Protein AF-A0A946XUT8-F1 (afdb_monomer_lite)

pLDDT: mean 81.65, std 12.32, range [40.25, 91.38]

Structure (mmCIF, N/CA/C/O backbone):
data_AF-A0A946XUT8-F1
#
_entry.id   AF-A0A946XUT8-F1
#
loop_
_atom_site.group_PDB
_atom_site.id
_atom_site.type_symbol
_atom_site.label_atom_id
_atom_site.label_alt_id
_atom_site.label_comp_id
_atom_site.label_asym_id
_atom_site.label_entity_id
_atom_site.label_seq_id
_atom_site.pdbx_PDB_ins_code
_atom_site.Cartn_x
_atom_site.Cartn_y
_atom_site.Cartn_z
_atom_site.occupancy
_atom_site.B_iso_or_equiv
_atom_site.auth_seq_id
_atom_site.auth_comp_id
_atom_site.auth_asym_id
_atom_site.auth_atom_id
_atom_site.pdbx_PDB_model_num
ATOM 1 N N . MET A 1 1 ? 17.983 -4.574 -3.164 1.00 40.25 1 MET A N 1
ATOM 2 C CA . MET A 1 1 ? 17.873 -3.100 -3.137 1.00 40.25 1 MET A CA 1
ATOM 3 C C . MET A 1 1 ? 16.539 -2.749 -2.481 1.00 40.25 1 MET A C 1
ATOM 5 O O . MET A 1 1 ? 15.527 -2.744 -3.155 1.00 40.25 1 MET A O 1
ATOM 9 N N . ASN A 1 2 ? 16.516 -2.589 -1.150 1.00 47.72 2 ASN A N 1
ATOM 10 C CA . ASN A 1 2 ? 15.283 -2.462 -0.337 1.00 47.72 2 ASN A CA 1
ATOM 11 C C . ASN A 1 2 ? 15.002 -1.022 0.138 1.00 47.72 2 ASN A C 1
ATOM 13 O O . ASN A 1 2 ? 14.066 -0.785 0.893 1.00 47.72 2 ASN A O 1
ATOM 17 N N . ILE A 1 3 ? 15.848 -0.069 -0.258 1.00 46.19 3 ILE A N 1
ATOM 18 C CA . ILE A 1 3 ? 15.887 1.279 0.327 1.00 46.19 3 ILE A CA 1
ATOM 19 C C . ILE A 1 3 ? 14.762 2.166 -0.233 1.00 46.19 3 ILE A C 1
ATOM 21 O O . ILE A 1 3 ? 14.233 3.001 0.493 1.00 46.19 3 ILE A O 1
ATOM 25 N N . VAL A 1 4 ? 14.339 1.934 -1.482 1.00 52.59 4 VAL A N 1
ATOM 26 C CA . VAL A 1 4 ? 13.284 2.719 -2.149 1.00 52.59 4 VAL A CA 1
ATOM 27 C C . VAL A 1 4 ? 11.928 2.533 -1.448 1.00 52.59 4 VAL A C 1
ATOM 29 O O . VAL A 1 4 ? 11.298 3.511 -1.062 1.00 52.59 4 VAL A O 1
ATOM 32 N N . TYR A 1 5 ? 11.548 1.291 -1.119 1.00 55.53 5 TYR A N 1
ATOM 33 C CA . TYR A 1 5 ? 10.268 1.006 -0.455 1.00 55.53 5 TYR A CA 1
ATOM 34 C C . TYR A 1 5 ? 10.111 1.670 0.914 1.00 55.53 5 TYR A C 1
ATOM 36 O O . TYR A 1 5 ? 9.012 2.078 1.276 1.00 55.53 5 TYR A O 1
ATOM 44 N N . ALA A 1 6 ? 11.184 1.766 1.703 1.00 56.19 6 ALA A N 1
ATOM 45 C CA . ALA A 1 6 ? 11.101 2.358 3.036 1.00 56.19 6 ALA A CA 1
ATOM 46 C C . ALA A 1 6 ? 10.788 3.863 2.981 1.00 56.19 6 ALA A C 1
ATOM 48 O O . ALA A 1 6 ? 10.070 4.358 3.844 1.00 56.19 6 ALA A O 1
ATOM 49 N N . ALA A 1 7 ? 11.284 4.570 1.959 1.00 59.66 7 ALA A N 1
ATOM 50 C CA . ALA A 1 7 ? 11.005 5.991 1.760 1.00 59.66 7 ALA A CA 1
ATOM 51 C C . ALA A 1 7 ? 9.593 6.244 1.203 1.00 59.66 7 ALA A C 1
ATOM 53 O O . ALA A 1 7 ? 8.986 7.267 1.509 1.00 59.66 7 ALA A O 1
ATOM 54 N N . GLU A 1 8 ? 9.049 5.307 0.422 1.00 74.38 8 GLU A N 1
ATOM 55 C CA . GLU A 1 8 ? 7.724 5.447 -0.199 1.00 74.38 8 GLU A CA 1
ATOM 56 C C . GLU A 1 8 ? 6.574 4.954 0.688 1.00 74.38 8 GLU A C 1
ATOM 58 O O . GLU A 1 8 ? 5.449 5.434 0.562 1.00 74.38 8 GLU A O 1
ATOM 63 N N . LYS A 1 9 ? 6.844 4.058 1.644 1.00 83.00 9 LYS A N 1
ATOM 64 C CA . LYS A 1 9 ? 5.863 3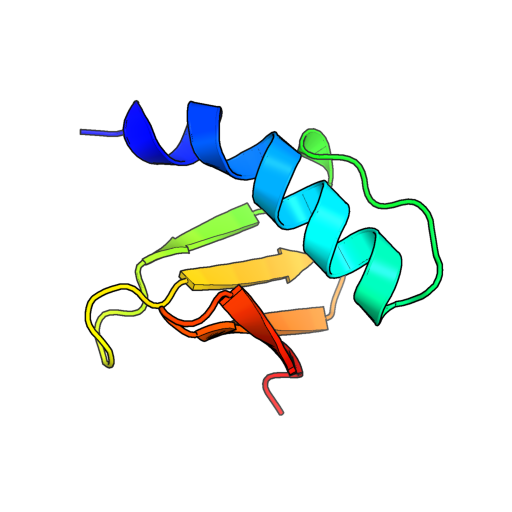.569 2.627 1.00 83.00 9 LYS A CA 1
ATOM 65 C C . LYS A 1 9 ? 5.042 4.663 3.330 1.00 83.00 9 LYS A C 1
ATOM 67 O O . LYS A 1 9 ? 3.818 4.520 3.354 1.00 83.00 9 LYS A O 1
ATOM 72 N N . PRO A 1 10 ? 5.622 5.744 3.885 1.00 85.38 10 PRO A N 1
ATOM 73 C CA . PRO A 1 10 ? 4.830 6.804 4.513 1.00 85.38 10 PRO A CA 1
ATOM 74 C C . PRO A 1 10 ? 3.915 7.533 3.516 1.00 85.38 10 PRO A C 1
ATOM 76 O O . PRO A 1 10 ? 2.765 7.834 3.843 1.00 85.38 10 PRO A O 1
ATOM 79 N N . SER A 1 11 ? 4.378 7.753 2.283 1.00 86.06 11 SER A N 1
ATOM 80 C CA . SER A 1 11 ? 3.575 8.345 1.205 1.00 86.06 11 SER A CA 1
ATOM 81 C C . SER A 1 11 ? 2.411 7.438 0.805 1.00 86.06 11 SER A C 1
ATOM 83 O O . SER A 1 11 ? 1.264 7.885 0.757 1.00 86.06 11 SER A O 1
ATOM 85 N N . ILE A 1 12 ? 2.681 6.147 0.603 1.00 86.31 12 ILE A N 1
ATOM 86 C CA . ILE A 1 12 ? 1.680 5.136 0.251 1.00 86.31 12 ILE A CA 1
ATOM 87 C C . ILE A 1 12 ? 0.634 4.994 1.360 1.00 86.31 12 ILE A C 1
ATOM 89 O O . ILE A 1 12 ? -0.565 5.002 1.082 1.00 86.31 12 ILE A O 1
ATOM 93 N N . ALA A 1 13 ? 1.060 4.940 2.624 1.00 89.88 13 ALA A N 1
ATOM 94 C CA . ALA A 1 13 ? 0.156 4.901 3.770 1.00 89.88 13 ALA A CA 1
ATOM 95 C C . ALA A 1 13 ? -0.744 6.145 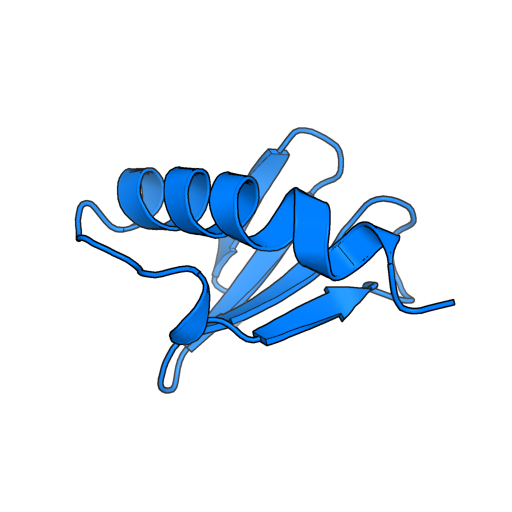3.832 1.00 89.88 13 ALA A C 1
ATOM 97 O O . ALA A 1 13 ? -1.933 6.037 4.133 1.00 89.88 13 ALA A O 1
ATOM 98 N N . GLY A 1 14 ? -0.212 7.322 3.489 1.00 90.31 14 GLY A N 1
ATOM 99 C CA . GLY A 1 14 ? -0.984 8.559 3.385 1.00 90.31 14 GLY A CA 1
ATOM 100 C C . GLY A 1 14 ? -2.041 8.521 2.277 1.00 90.31 14 GLY A C 1
ATOM 101 O O . GLY A 1 14 ? -3.182 8.931 2.502 1.00 90.31 14 GLY A O 1
ATOM 102 N N . ILE A 1 15 ? -1.696 8.001 1.096 1.00 88.75 15 ILE A N 1
ATOM 103 C CA . ILE A 1 15 ? -2.642 7.857 -0.022 1.00 88.75 15 ILE A CA 1
ATOM 104 C C . ILE A 1 15 ? -3.727 6.833 0.329 1.00 88.75 15 ILE A C 1
ATOM 106 O O . ILE A 1 15 ? -4.916 7.129 0.196 1.00 88.75 15 ILE A O 1
ATOM 110 N N . LEU A 1 16 ? -3.340 5.673 0.865 1.00 88.81 16 LEU A N 1
ATOM 111 C CA . LEU A 1 16 ? -4.278 4.636 1.289 1.00 88.81 16 LEU A CA 1
ATOM 112 C C . LEU A 1 16 ? -5.200 5.136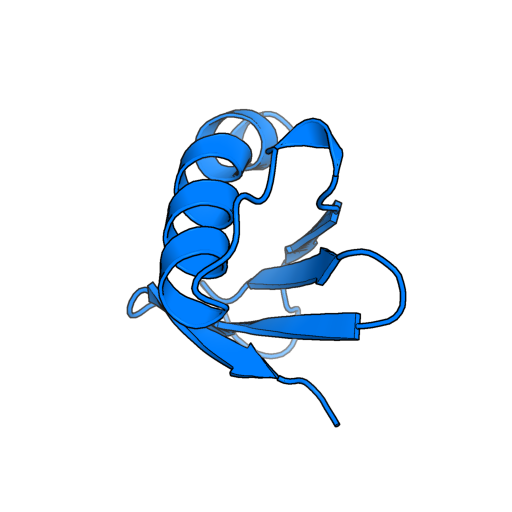 2.411 1.00 88.81 16 LEU A C 1
ATOM 114 O O . LEU A 1 16 ? -6.400 4.866 2.389 1.00 88.81 16 LEU A O 1
ATOM 118 N N . SER A 1 17 ? -4.676 5.942 3.341 1.00 91.38 17 SER A N 1
ATOM 119 C CA . SER A 1 17 ? -5.481 6.573 4.394 1.00 91.38 17 SER A CA 1
ATOM 120 C C . SER A 1 17 ? -6.577 7.474 3.827 1.00 91.38 17 SER A C 1
ATOM 122 O O . SER A 1 17 ? -7.719 7.447 4.287 1.00 91.38 17 SER A O 1
ATOM 124 N N . LYS A 1 18 ? -6.241 8.276 2.807 1.00 90.81 18 LYS A N 1
ATOM 125 C CA . LYS A 1 18 ? -7.207 9.143 2.116 1.00 90.81 18 LYS A CA 1
ATOM 126 C C . LYS A 1 18 ? -8.251 8.325 1.364 1.00 90.81 18 LYS A C 1
ATOM 128 O O . LYS A 1 18 ? -9.438 8.619 1.486 1.00 90.81 18 LYS A O 1
ATOM 133 N N . HIS A 1 19 ? -7.816 7.299 0.633 1.00 89.25 19 HIS A N 1
ATOM 134 C CA . HIS A 1 19 ? -8.699 6.419 -0.132 1.00 89.25 19 HIS A CA 1
ATOM 135 C C . HIS A 1 19 ? -9.714 5.713 0.776 1.00 89.25 19 HIS A C 1
ATOM 137 O O . HIS A 1 19 ? -10.916 5.749 0.530 1.00 89.25 19 HIS A O 1
ATOM 143 N N . LEU A 1 20 ? -9.238 5.147 1.885 1.00 89.19 20 LEU A N 1
ATOM 144 C CA . LEU A 1 20 ? -10.067 4.400 2.825 1.00 89.19 20 LEU A CA 1
ATOM 145 C C . LEU A 1 20 ? -10.780 5.274 3.867 1.00 89.19 20 LEU A C 1
ATOM 147 O O . LEU A 1 20 ? -11.516 4.745 4.699 1.00 89.19 20 LEU A O 1
ATOM 151 N N . ARG A 1 21 ? -10.543 6.594 3.856 1.00 90.81 21 ARG A N 1
ATOM 152 C CA . ARG A 1 21 ? -11.033 7.556 4.861 1.00 90.81 21 ARG A CA 1
ATOM 153 C C . ARG A 1 21 ? -10.759 7.119 6.305 1.00 90.81 21 ARG A C 1
ATOM 155 O O . ARG A 1 21 ? -11.545 7.391 7.209 1.00 90.81 21 ARG A O 1
ATOM 162 N N . GLN A 1 22 ? -9.634 6.449 6.525 1.00 91.25 22 GLN A N 1
ATOM 163 C CA . GLN A 1 22 ? -9.208 5.964 7.834 1.00 91.25 22 GLN A CA 1
ATOM 164 C C . GLN A 1 22 ? -7.705 6.120 7.990 1.00 91.25 22 GLN A C 1
ATOM 166 O O . GLN A 1 22 ? -6.974 6.201 7.011 1.00 91.25 22 GLN A O 1
ATOM 171 N N . ARG A 1 23 ? -7.225 6.168 9.231 1.00 89.94 23 ARG A N 1
ATOM 172 C CA . ARG A 1 23 ? -5.793 6.291 9.490 1.00 89.94 23 ARG A CA 1
ATOM 173 C C . ARG A 1 23 ? -5.105 4.955 9.216 1.00 89.94 23 ARG A C 1
ATOM 175 O O . ARG A 1 23 ? -5.418 3.970 9.875 1.00 89.94 23 ARG A O 1
ATOM 182 N N . VAL A 1 24 ? -4.159 4.955 8.283 1.00 90.50 24 VAL A N 1
ATOM 183 C CA . VAL A 1 24 ? -3.276 3.828 7.980 1.00 90.50 24 VAL A CA 1
ATOM 184 C C . VAL A 1 24 ? -1.840 4.244 8.272 1.00 90.50 24 VAL A C 1
ATOM 186 O O . VAL A 1 24 ? -1.339 5.225 7.724 1.00 90.50 24 VAL A O 1
ATOM 189 N N . GLY A 1 25 ? -1.178 3.519 9.168 1.00 89.94 25 GLY A N 1
ATOM 190 C CA . GLY A 1 25 ? 0.237 3.691 9.461 1.00 89.94 25 GLY A CA 1
ATOM 191 C C . GLY A 1 25 ? 1.136 2.966 8.460 1.00 89.94 25 GLY A C 1
ATOM 192 O O . GLY A 1 25 ? 0.832 1.871 7.998 1.00 89.94 25 GLY A O 1
ATOM 193 N N . GLU A 1 26 ? 2.313 3.530 8.194 1.00 87.31 26 GLU A N 1
ATOM 194 C CA . GLU A 1 26 ? 3.341 2.935 7.321 1.00 87.31 26 GLU A CA 1
ATOM 195 C C . GLU A 1 26 ? 3.823 1.543 7.775 1.00 87.31 26 GLU A C 1
ATOM 197 O O . GLU A 1 26 ? 4.293 0.742 6.971 1.00 87.31 26 GLU A O 1
ATOM 202 N N . ARG A 1 27 ? 3.699 1.249 9.076 1.00 86.94 27 ARG A N 1
ATOM 203 C CA . ARG A 1 27 ? 4.052 -0.046 9.679 1.00 86.94 27 ARG A CA 1
ATOM 204 C C . ARG A 1 27 ? 2.925 -1.074 9.595 1.00 86.94 27 ARG A C 1
ATOM 206 O O . ARG A 1 27 ? 3.162 -2.241 9.877 1.00 86.94 27 ARG A O 1
ATOM 213 N N . GLU A 1 28 ? 1.717 -0.641 9.245 1.00 89.25 28 GLU A N 1
ATOM 214 C CA . GLU A 1 28 ? 0.553 -1.516 9.072 1.00 89.25 28 GLU A CA 1
ATOM 215 C C . GLU A 1 28 ? 0.437 -2.043 7.638 1.00 89.25 28 GLU A C 1
ATOM 217 O O . GLU A 1 28 ? -0.392 -2.917 7.380 1.00 89.25 28 GLU A O 1
ATOM 222 N N . ILE A 1 29 ? 1.239 -1.500 6.713 1.00 88.88 29 ILE A N 1
ATOM 223 C CA . ILE A 1 29 ? 1.217 -1.858 5.298 1.00 88.88 29 ILE A CA 1
ATOM 224 C C . ILE A 1 29 ? 2.472 -2.622 4.877 1.00 88.88 29 ILE A C 1
ATOM 226 O O . ILE A 1 29 ? 3.607 -2.307 5.261 1.00 88.88 29 ILE A O 1
ATOM 230 N N . GLU A 1 30 ? 2.261 -3.600 4.010 1.00 88.50 30 GLU A N 1
ATOM 231 C CA . GLU A 1 30 ? 3.319 -4.244 3.240 1.00 88.50 30 GLU A CA 1
ATOM 232 C C . GLU A 1 30 ? 3.220 -3.761 1.797 1.00 88.50 30 GLU A C 1
ATOM 234 O O . GLU A 1 30 ? 2.125 -3.654 1.252 1.00 88.50 30 GLU A O 1
ATOM 239 N N . VAL A 1 31 ? 4.357 -3.421 1.193 1.00 86.00 31 VAL A N 1
ATOM 240 C CA . VAL A 1 31 ? 4.422 -2.886 -0.170 1.00 86.00 31 VAL A CA 1
ATOM 241 C C . VAL A 1 31 ? 5.381 -3.755 -0.966 1.00 86.00 31 VAL A C 1
ATOM 243 O O . VAL A 1 31 ? 6.508 -3.989 -0.525 1.00 86.00 31 VAL A O 1
ATOM 246 N N . HIS A 1 32 ? 4.934 -4.209 -2.129 1.00 84.81 32 HIS A N 1
ATOM 247 C CA . HIS A 1 32 ? 5.702 -5.004 -3.077 1.00 84.81 32 HIS A CA 1
ATOM 248 C C . HIS A 1 32 ? 5.596 -4.370 -4.465 1.00 84.81 32 HIS A C 1
ATOM 250 O O . HIS A 1 32 ? 4.586 -3.753 -4.788 1.00 84.81 32 HIS A O 1
ATOM 256 N N . HIS A 1 33 ? 6.616 -4.518 -5.305 1.00 80.75 33 HIS A N 1
ATOM 257 C CA . HIS A 1 33 ? 6.495 -4.159 -6.716 1.00 80.75 33 HIS A CA 1
ATOM 258 C C . HIS A 1 33 ? 5.477 -5.073 -7.388 1.00 80.75 33 HIS A C 1
ATOM 260 O O . HIS A 1 33 ? 5.487 -6.284 -7.157 1.00 80.75 33 HIS A O 1
ATOM 266 N N . ASN A 1 34 ? 4.640 -4.494 -8.244 1.00 78.94 34 ASN A N 1
ATOM 267 C CA . ASN A 1 34 ? 3.850 -5.281 -9.169 1.00 78.94 34 ASN A CA 1
ATOM 268 C C . ASN A 1 34 ? 4.751 -5.715 -10.346 1.00 78.94 34 ASN A C 1
ATOM 270 O O . ASN A 1 34 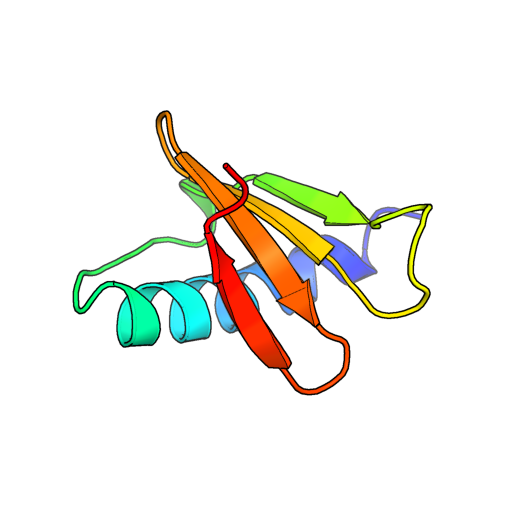? 5.240 -4.844 -11.068 1.00 78.94 34 ASN A O 1
ATOM 274 N N . PRO A 1 35 ? 5.017 -7.020 -10.554 1.00 75.31 35 PRO A N 1
ATOM 275 C CA . PRO A 1 35 ? 5.783 -7.479 -11.711 1.00 75.31 35 PRO A CA 1
ATOM 276 C C . PRO A 1 35 ? 5.010 -7.339 -13.032 1.00 75.31 35 PRO A C 1
ATOM 278 O O . PRO A 1 35 ? 5.630 -7.396 -14.091 1.00 75.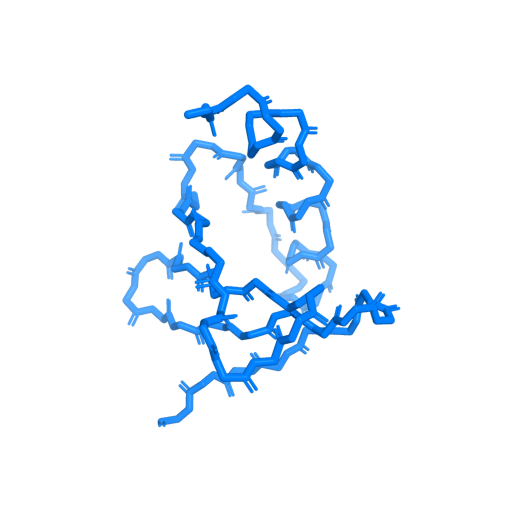31 35 PRO A O 1
ATOM 281 N N . GLU A 1 36 ? 3.687 -7.165 -12.983 1.00 77.56 36 GLU A N 1
ATOM 282 C CA . GLU A 1 36 ? 2.835 -7.053 -14.172 1.00 77.56 36 GLU A CA 1
ATOM 283 C C . GLU A 1 36 ? 2.784 -5.628 -14.740 1.00 77.56 36 GLU A C 1
ATOM 285 O O . GLU A 1 36 ? 2.549 -5.452 -15.933 1.00 77.56 36 GLU A O 1
ATOM 290 N N . GLU A 1 37 ? 3.048 -4.607 -13.916 1.00 75.94 37 GLU A N 1
ATOM 291 C CA . GLU A 1 37 ? 2.997 -3.204 -14.331 1.00 75.94 37 GLU A CA 1
ATOM 292 C C . GLU A 1 37 ? 4.129 -2.380 -13.696 1.00 75.94 37 GLU A C 1
ATOM 294 O O . GLU A 1 37 ? 4.206 -2.187 -12.479 1.00 75.94 37 GLU A O 1
ATOM 299 N N . THR A 1 38 ? 5.032 -1.876 -14.541 1.00 76.44 38 THR A N 1
ATOM 300 C CA . THR A 1 38 ? 6.180 -1.066 -14.116 1.00 76.44 38 THR A CA 1
ATOM 301 C C . THR A 1 38 ? 5.720 0.249 -13.492 1.00 76.44 38 THR A C 1
ATOM 303 O O . THR A 1 38 ? 5.004 1.025 -14.117 1.00 76.44 38 THR A O 1
ATOM 306 N N . GLY A 1 39 ? 6.203 0.535 -12.282 1.00 74.81 39 GLY A N 1
ATOM 307 C CA . GLY A 1 39 ? 5.806 1.726 -11.523 1.00 74.81 39 GLY A CA 1
ATOM 308 C C . GLY A 1 39 ? 4.557 1.520 -10.667 1.00 74.81 39 GLY A C 1
ATOM 309 O O . GLY A 1 39 ? 4.173 2.441 -9.953 1.00 74.81 39 GLY A O 1
ATOM 310 N N . SER A 1 40 ? 3.969 0.323 -10.697 1.00 82.19 40 SER A N 1
ATOM 311 C CA . SER A 1 40 ? 2.851 -0.043 -9.835 1.00 82.19 40 SER A CA 1
ATOM 312 C C . SER A 1 40 ? 3.314 -0.823 -8.612 1.00 82.19 40 SER A C 1
ATOM 314 O O . SER A 1 40 ? 4.320 -1.547 -8.626 1.00 82.19 40 SER A O 1
ATOM 316 N N . PHE A 1 41 ? 2.543 -0.684 -7.537 1.00 86.38 41 PHE A N 1
ATOM 317 C CA . PHE A 1 41 ? 2.834 -1.279 -6.241 1.00 86.38 41 PHE A CA 1
ATOM 318 C C . PHE A 1 41 ? 1.644 -2.078 -5.725 1.00 86.38 41 PHE A C 1
ATOM 320 O O . PHE A 1 41 ? 0.520 -1.587 -5.676 1.00 86.38 41 PHE A O 1
ATOM 327 N N . LEU A 1 42 ? 1.912 -3.296 -5.273 1.00 87.88 42 LEU A N 1
ATOM 328 C CA . LEU A 1 42 ? 0.977 -4.112 -4.515 1.00 87.88 42 LEU A CA 1
ATOM 329 C C . LEU A 1 42 ? 1.083 -3.726 -3.044 1.00 87.88 42 LEU A C 1
ATOM 331 O O . LEU A 1 42 ? 2.159 -3.791 -2.447 1.00 87.88 42 LEU A O 1
ATOM 335 N N . ILE A 1 43 ? -0.034 -3.327 -2.455 1.00 89.81 43 ILE A N 1
ATOM 336 C CA . ILE A 1 43 ? -0.129 -2.862 -1.079 1.00 89.81 43 ILE A CA 1
ATOM 337 C C . ILE A 1 43 ? -1.036 -3.815 -0.319 1.00 89.81 43 ILE A C 1
ATOM 339 O O . ILE A 1 43 ? -2.217 -3.968 -0.627 1.00 89.81 43 ILE A O 1
ATOM 343 N N . ARG A 1 44 ? -0.508 -4.431 0.728 1.00 90.25 44 ARG A N 1
ATOM 344 C CA . ARG A 1 44 ? -1.287 -5.255 1.642 1.00 90.25 44 ARG A CA 1
ATOM 345 C C . ARG A 1 44 ? -1.535 -4.487 2.924 1.00 90.25 44 ARG A C 1
ATOM 347 O O . ARG A 1 44 ? -0.603 -3.963 3.528 1.00 90.25 44 ARG A O 1
ATOM 354 N N . TRP A 1 45 ? -2.790 -4.445 3.352 1.00 90.50 45 TRP A N 1
ATOM 355 C CA . TRP A 1 45 ? -3.179 -3.823 4.610 1.00 90.50 45 TRP A CA 1
ATOM 356 C C . TRP A 1 45 ? -4.270 -4.657 5.282 1.00 90.50 45 TRP A C 1
ATOM 358 O O . TRP A 1 45 ? -5.368 -4.838 4.747 1.00 90.50 45 TRP A O 1
ATOM 368 N N . ARG A 1 46 ? -3.964 -5.180 6.475 1.00 88.50 46 ARG A N 1
ATOM 369 C CA . ARG A 1 46 ? -4.788 -6.180 7.178 1.00 88.50 46 ARG A CA 1
ATOM 370 C C . ARG A 1 46 ? -5.062 -7.403 6.284 1.00 88.50 46 ARG A C 1
ATOM 372 O O . ARG A 1 46 ? -4.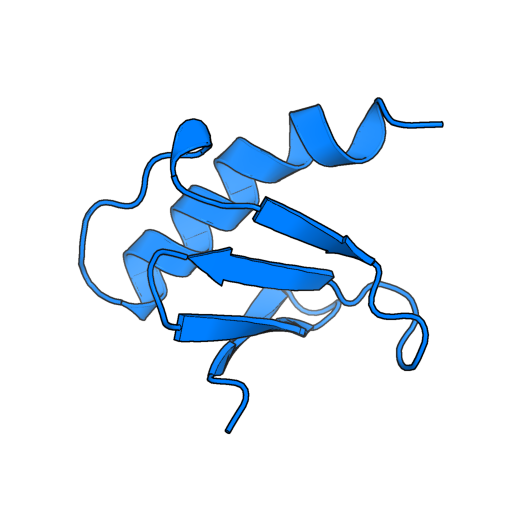130 -8.079 5.857 1.00 88.50 46 ARG A O 1
ATOM 379 N N . LEU A 1 47 ? -6.336 -7.697 6.022 1.00 87.31 47 LEU A N 1
ATOM 380 C CA . LEU A 1 47 ? -6.787 -8.798 5.167 1.00 87.31 47 LEU A CA 1
ATOM 381 C C . LEU A 1 47 ? -7.052 -8.356 3.720 1.00 87.31 47 LEU A C 1
ATOM 383 O O . LEU A 1 47 ? -7.362 -9.199 2.887 1.00 87.31 47 LEU A O 1
ATOM 387 N N . ASN A 1 48 ? -6.914 -7.062 3.424 1.00 89.44 48 ASN A N 1
ATOM 388 C CA . ASN A 1 48 ? -7.213 -6.493 2.116 1.00 89.44 48 ASN A CA 1
ATOM 389 C C . ASN A 1 48 ? -5.930 -6.268 1.311 1.00 89.44 48 ASN A C 1
ATOM 391 O O . ASN A 1 48 ? -4.856 -6.005 1.869 1.00 89.44 48 ASN A O 1
ATOM 395 N N . ARG A 1 49 ? -6.068 -6.343 -0.010 1.00 90.69 49 ARG A N 1
ATOM 396 C CA . ARG A 1 49 ? -5.014 -6.048 -0.976 1.00 90.69 49 ARG A CA 1
ATOM 397 C C . ARG A 1 49 ? -5.453 -4.893 -1.858 1.00 90.69 49 ARG A C 1
ATOM 399 O O . ARG A 1 49 ? -6.632 -4.752 -2.174 1.00 90.69 49 ARG A O 1
ATOM 406 N N . TYR A 1 50 ? -4.496 -4.061 -2.215 1.00 90.06 50 TYR A N 1
ATOM 407 C CA . TYR A 1 50 ? -4.694 -2.895 -3.049 1.00 90.06 50 TYR A CA 1
ATOM 408 C C . TYR A 1 50 ? -3.571 -2.826 -4.071 1.00 90.06 50 TYR A C 1
ATOM 410 O O . TYR A 1 50 ? -2.444 -3.223 -3.782 1.00 90.06 50 TYR A O 1
ATOM 418 N N . VAL A 1 51 ? -3.863 -2.263 -5.232 1.00 89.75 51 VAL A N 1
ATOM 419 C CA . VAL A 1 51 ? -2.859 -1.917 -6.234 1.00 89.75 51 VAL A CA 1
ATOM 420 C C . VAL A 1 51 ? -2.805 -0.404 -6.334 1.00 89.75 51 VAL A C 1
ATOM 422 O O . VAL A 1 51 ? -3.841 0.254 -6.441 1.00 89.75 51 VAL A O 1
ATOM 425 N N . MET A 1 52 ? -1.597 0.144 -6.269 1.00 87.31 52 MET A N 1
ATOM 426 C CA . MET A 1 52 ? -1.323 1.530 -6.610 1.00 87.31 52 MET A CA 1
ATOM 427 C C . MET A 1 52 ? -0.731 1.594 -8.011 1.00 87.31 52 MET A C 1
ATOM 429 O O . MET A 1 52 ? 0.283 0.947 -8.268 1.00 87.31 52 MET A O 1
ATOM 433 N N . SER A 1 53 ? -1.356 2.374 -8.887 1.00 84.50 53 SER A N 1
ATOM 434 C CA . SER A 1 53 ? -0.865 2.634 -10.238 1.00 84.50 53 SER A CA 1
ATOM 435 C C . SER A 1 53 ? 0.318 3.614 -10.216 1.00 84.50 53 SER A C 1
ATOM 437 O O . SER A 1 53 ? 0.508 4.334 -9.227 1.00 84.50 53 SER A O 1
ATOM 439 N N . PRO A 1 54 ? 1.074 3.750 -11.320 1.00 79.31 54 PRO A N 1
ATOM 440 C CA . PRO A 1 54 ? 2.180 4.704 -11.408 1.00 79.31 54 PRO A CA 1
ATOM 441 C C . PRO A 1 54 ? 1.690 6.159 -11.345 1.00 79.31 54 PRO A C 1
ATOM 443 O O . PRO A 1 54 ? 2.456 7.067 -11.031 1.00 79.31 54 PRO A O 1
ATOM 446 N N . ALA A 1 55 ? 0.403 6.387 -11.630 1.00 82.88 55 ALA A N 1
ATOM 447 C CA . ALA A 1 55 ? -0.257 7.681 -11.490 1.00 82.88 55 ALA A CA 1
ATOM 448 C C . ALA A 1 55 ? -0.609 8.020 -10.025 1.00 82.88 55 ALA A C 1
ATOM 450 O O . ALA A 1 55 ? -1.092 9.118 -9.749 1.00 82.88 55 ALA A O 1
ATOM 451 N N . GLY A 1 56 ? -0.366 7.101 -9.080 1.00 78.69 56 GLY A N 1
ATOM 452 C CA . GLY A 1 56 ? -0.677 7.269 -7.660 1.00 78.69 56 GLY A CA 1
ATOM 453 C C . GLY A 1 56 ? -2.137 6.978 -7.302 1.00 78.69 56 GLY A C 1
ATOM 454 O O . GLY A 1 56 ? -2.579 7.318 -6.202 1.00 78.69 56 GLY A O 1
ATOM 455 N N . GLU A 1 57 ? -2.898 6.361 -8.208 1.00 84.94 57 GLU A N 1
ATOM 456 C CA . GLU A 1 57 ? -4.274 5.935 -7.947 1.00 84.94 57 GLU A CA 1
ATOM 457 C C . GLU A 1 57 ? -4.279 4.590 -7.228 1.00 84.94 57 GLU A C 1
ATOM 459 O O . GLU A 1 57 ? -3.473 3.722 -7.543 1.00 84.94 57 GLU A O 1
ATOM 464 N N . VAL A 1 58 ? -5.190 4.404 -6.271 1.00 87.81 58 VAL A N 1
ATOM 465 C CA . VAL A 1 58 ? -5.305 3.164 -5.491 1.00 87.81 58 VAL A CA 1
ATOM 466 C C . VAL A 1 58 ? -6.641 2.498 -5.776 1.00 87.81 58 VAL A C 1
ATOM 468 O O . VAL A 1 58 ? -7.688 3.137 -5.654 1.00 87.81 58 VAL A O 1
ATOM 471 N N . ALA A 1 59 ? -6.597 1.208 -6.093 1.00 87.94 59 ALA A N 1
ATOM 472 C CA . ALA A 1 59 ? -7.762 0.352 -6.264 1.00 87.94 59 ALA A CA 1
ATOM 473 C C . ALA A 1 59 ? -7.650 -0.889 -5.370 1.00 87.94 59 ALA A C 1
ATOM 475 O O . ALA A 1 59 ? -6.548 -1.341 -5.061 1.00 87.94 59 ALA A O 1
ATOM 476 N N . ALA A 1 60 ? -8.786 -1.439 -4.939 1.00 87.12 60 ALA A N 1
ATOM 477 C CA . ALA A 1 60 ? -8.809 -2.729 -4.258 1.00 87.12 60 ALA A CA 1
ATOM 478 C C . ALA A 1 60 ? -8.548 -3.857 -5.268 1.00 87.12 60 ALA A C 1
ATOM 480 O O . ALA A 1 60 ? -9.143 -3.874 -6.345 1.00 87.12 60 ALA A O 1
ATOM 481 N N . GLU A 1 61 ? -7.668 -4.786 -4.905 1.00 80.75 61 GLU A N 1
ATOM 482 C CA . GLU A 1 61 ? -7.446 -6.029 -5.644 1.00 80.75 61 GLU A CA 1
ATOM 483 C C . GLU A 1 61 ? -8.501 -7.042 -5.171 1.00 80.75 61 GLU A C 1
ATOM 485 O O . GLU A 1 61 ? -8.557 -7.352 -3.977 1.00 80.75 61 GLU A O 1
ATOM 490 N N . VAL A 1 62 ? -9.380 -7.473 -6.083 1.00 62.66 62 VAL A N 1
ATOM 491 C CA . VAL A 1 62 ? -10.430 -8.486 -5.842 1.00 62.66 62 VAL A CA 1
ATOM 492 C C . VAL A 1 62 ? -9.896 -9.901 -5.992 1.00 62.66 62 VAL A C 1
ATOM 494 O O . VAL A 1 62 ? -9.153 -10.146 -6.966 1.00 62.66 62 VAL A O 1
#

Secondary structure (DSSP, 8-state):
--HHHHHHHHHHHHHHHHHHTS---TTSEEEEE-SSSTT-EEEEETTEEEEE-TTS-EEE--

Radius of gyration: 10.62 Å; chains: 1; bounding box: 29×18×24 Å

Foldseek 3Di:
DCVVLVVCLQVLQVLVCVVVVHRGDSVQKDWDDDPVAPLKIWIDGDPWIWIQHNVRDIDTDD

Sequence (62 aa):
MNIVYAAEKPSIAGILSKHLRQRVGEREIEVHHNPEETGSFLIRWRLNRYVMSPAGEVAAEV